Protein AF-A0A0J7JZ29-F1 (afdb_monomer_lite)

Structure (mmCIF, N/CA/C/O backbone):
data_AF-A0A0J7JZ29-F1
#
_entry.id   AF-A0A0J7JZ29-F1
#
loop_
_atom_site.group_PDB
_atom_site.id
_atom_site.type_symbol
_atom_site.label_atom_id
_atom_site.label_alt_id
_atom_site.label_comp_id
_atom_site.label_asym_id
_atom_site.label_entity_id
_atom_site.label_seq_id
_atom_site.pdbx_PDB_ins_code
_atom_site.Cartn_x
_atom_site.Cartn_y
_atom_site.Cartn_z
_atom_site.occupancy
_atom_site.B_iso_or_equiv
_atom_site.auth_seq_id
_atom_site.auth_comp_id
_atom_site.auth_asym_id
_atom_site.auth_atom_id
_atom_site.pdbx_PDB_model_num
ATOM 1 N N . MET A 1 1 ? 6.278 15.774 -14.042 1.00 49.78 1 MET A N 1
ATOM 2 C CA . MET A 1 1 ? 5.001 15.520 -13.337 1.00 49.78 1 MET A CA 1
ATOM 3 C C . MET A 1 1 ? 5.216 15.744 -11.851 1.00 49.78 1 MET A C 1
ATOM 5 O O . MET A 1 1 ? 6.195 15.229 -11.324 1.00 49.78 1 MET A O 1
ATOM 9 N N . LYS A 1 2 ? 4.367 16.537 -11.191 1.00 69.38 2 LYS A N 1
ATOM 10 C CA . LYS A 1 2 ? 4.404 16.677 -9.729 1.00 69.38 2 LYS A CA 1
ATOM 11 C C . LYS A 1 2 ? 3.648 15.500 -9.121 1.00 69.38 2 LYS A C 1
ATOM 13 O O . LYS A 1 2 ? 2.541 15.206 -9.560 1.00 69.38 2 LYS A O 1
ATOM 18 N N . LYS A 1 3 ? 4.271 14.816 -8.165 1.00 77.38 3 LYS A N 1
ATOM 19 C CA . LYS A 1 3 ? 3.620 13.768 -7.380 1.00 77.38 3 LYS A CA 1
ATOM 20 C C . LYS A 1 3 ? 2.915 14.438 -6.207 1.00 77.38 3 LYS A C 1
ATOM 22 O O . LYS A 1 3 ? 3.510 15.291 -5.551 1.00 77.38 3 LYS A O 1
ATOM 27 N N . TYR A 1 4 ? 1.663 14.070 -5.987 1.00 81.00 4 TYR A N 1
ATOM 28 C CA . TYR A 1 4 ? 0.854 14.552 -4.877 1.00 81.00 4 TYR A CA 1
ATOM 29 C C . TYR A 1 4 ? 0.558 13.374 -3.959 1.00 81.00 4 TYR A C 1
ATOM 31 O O . TYR A 1 4 ? 0.371 12.256 -4.431 1.00 81.00 4 TYR A O 1
ATOM 39 N N . ALA A 1 5 ? 0.542 13.640 -2.661 1.00 83.75 5 ALA A N 1
ATOM 40 C CA . ALA A 1 5 ? 0.150 12.684 -1.642 1.00 83.75 5 ALA A CA 1
ATOM 41 C C . ALA A 1 5 ? -0.929 13.332 -0.776 1.00 83.75 5 ALA A C 1
ATOM 43 O O . ALA A 1 5 ? -0.931 14.552 -0.586 1.00 83.75 5 ALA A O 1
ATOM 44 N N . MET A 1 6 ? -1.842 12.513 -0.272 1.00 84.06 6 MET A N 1
ATOM 45 C CA . MET A 1 6 ? -2.919 12.933 0.611 1.00 84.06 6 MET A CA 1
ATOM 46 C C . MET A 1 6 ? -2.929 12.026 1.837 1.00 84.06 6 MET A C 1
ATOM 48 O O . MET A 1 6 ? -2.724 10.821 1.722 1.00 84.06 6 MET A O 1
ATOM 52 N N . PHE A 1 7 ? -3.168 12.619 3.004 1.00 86.25 7 PHE A N 1
ATOM 53 C CA . PHE A 1 7 ? -3.416 11.870 4.228 1.00 86.25 7 PHE A CA 1
ATOM 54 C C . PHE A 1 7 ? -4.896 11.500 4.293 1.00 86.25 7 PHE A C 1
ATOM 56 O O . PHE A 1 7 ? -5.760 12.375 4.205 1.00 86.25 7 PHE A O 1
ATOM 63 N N . GLU A 1 8 ? -5.183 10.215 4.459 1.00 83.81 8 GLU A N 1
ATOM 64 C CA . GLU A 1 8 ? -6.541 9.692 4.569 1.00 83.81 8 GLU A CA 1
ATOM 65 C C . GLU A 1 8 ? -6.603 8.578 5.621 1.00 83.81 8 GLU A C 1
ATOM 67 O O . GLU A 1 8 ? -5.587 7.984 5.983 1.00 83.81 8 GLU A O 1
ATOM 72 N N . ILE A 1 9 ? -7.804 8.328 6.145 1.00 85.50 9 ILE A N 1
ATOM 73 C CA . ILE A 1 9 ? -8.067 7.238 7.088 1.00 85.50 9 ILE A CA 1
ATOM 74 C C . ILE A 1 9 ? -7.975 5.908 6.335 1.00 85.50 9 ILE A C 1
ATOM 76 O O . ILE A 1 9 ? -8.589 5.758 5.276 1.00 85.50 9 ILE A O 1
ATOM 80 N N . SER A 1 10 ? -7.266 4.936 6.911 1.00 81.81 10 SER A N 1
ATOM 81 C CA . SER A 1 10 ? -7.036 3.614 6.317 1.00 81.81 10 SER A CA 1
ATOM 82 C C . SER A 1 10 ? -8.328 2.911 5.906 1.00 81.81 10 SER A C 1
ATOM 84 O O . SER A 1 10 ? -8.408 2.405 4.796 1.00 81.81 10 SER A O 1
ATOM 86 N N . ASP A 1 11 ? -9.364 2.932 6.746 1.00 81.50 11 ASP A N 1
ATOM 87 C CA . ASP A 1 11 ? -10.631 2.245 6.457 1.00 81.50 11 ASP A CA 1
ATOM 88 C C . ASP A 1 11 ? -11.352 2.851 5.248 1.00 81.50 11 ASP A C 1
ATOM 90 O O . ASP A 1 11 ? -11.929 2.142 4.423 1.00 81.50 11 ASP A O 1
ATOM 94 N N . ARG A 1 12 ? -11.288 4.182 5.117 1.00 83.00 12 ARG A N 1
ATOM 95 C CA . ARG A 1 12 ? -11.882 4.906 3.990 1.00 83.00 12 ARG A CA 1
ATOM 96 C C . ARG A 1 12 ? -11.095 4.659 2.710 1.00 83.00 12 ARG A C 1
ATOM 98 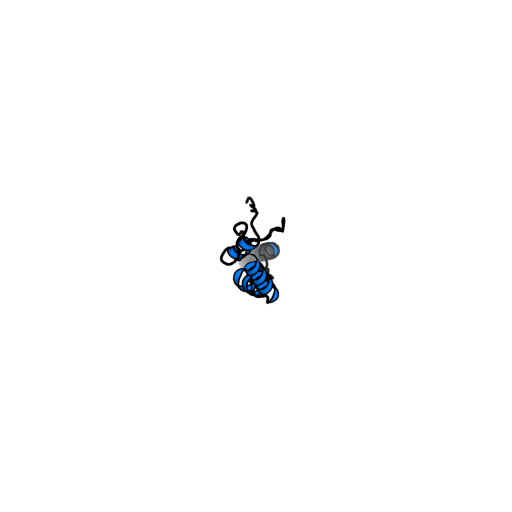O O . ARG A 1 12 ? -11.706 4.404 1.676 1.00 83.00 12 ARG A O 1
ATOM 105 N N . PHE A 1 13 ? -9.768 4.696 2.800 1.00 81.25 13 PHE A N 1
ATOM 106 C CA . PHE A 1 13 ? -8.881 4.312 1.709 1.00 81.25 13 PHE A CA 1
ATOM 107 C C . PHE A 1 13 ? -9.201 2.890 1.236 1.00 81.25 13 PHE A C 1
ATOM 109 O O . PHE A 1 13 ? -9.465 2.688 0.055 1.00 81.25 13 PHE A O 1
ATOM 116 N N . SER A 1 14 ? -9.298 1.928 2.158 1.00 78.19 14 SER A N 1
ATOM 117 C CA . SER A 1 14 ? -9.609 0.539 1.828 1.00 78.19 14 SER A CA 1
ATOM 118 C C . SER A 1 14 ? -10.989 0.381 1.178 1.00 78.19 14 SER A C 1
ATOM 120 O O . SER A 1 14 ? -11.149 -0.362 0.214 1.00 78.19 14 SER A O 1
ATOM 122 N N . ALA A 1 15 ? -11.996 1.120 1.642 1.00 78.00 15 ALA A N 1
ATOM 123 C CA . ALA A 1 15 ? -13.330 1.078 1.047 1.00 78.00 15 ALA A CA 1
ATOM 124 C C . ALA A 1 15 ? -13.390 1.711 -0.360 1.00 78.00 15 ALA A C 1
ATOM 126 O O . ALA A 1 15 ? -14.085 1.195 -1.238 1.00 78.00 15 ALA A O 1
ATOM 127 N N . LEU A 1 16 ? -12.682 2.826 -0.584 1.00 77.44 16 LEU A N 1
ATOM 128 C CA . LEU A 1 16 ? -12.691 3.564 -1.855 1.00 77.44 16 LEU A CA 1
ATOM 129 C C . LEU A 1 16 ? -11.815 2.913 -2.928 1.00 77.44 16 LEU A C 1
ATOM 131 O O . LEU A 1 16 ? -12.187 2.907 -4.100 1.00 77.44 16 LEU A O 1
ATOM 135 N N . ASN A 1 17 ? -10.702 2.297 -2.531 1.00 73.44 17 ASN A N 1
ATOM 136 C CA . ASN A 1 17 ? -9.758 1.628 -3.429 1.00 73.44 17 ASN A CA 1
ATOM 137 C C . ASN A 1 17 ? -10.311 0.316 -4.036 1.00 73.44 17 ASN A C 1
ATOM 139 O O . ASN A 1 17 ? -9.587 -0.430 -4.686 1.00 73.44 17 ASN A O 1
ATOM 143 N N . ARG A 1 18 ? -11.598 0.007 -3.813 1.00 66.62 18 ARG A N 1
ATOM 144 C CA . ARG A 1 18 ? -12.287 -1.194 -4.304 1.00 66.62 18 ARG A CA 1
ATOM 145 C C . ARG A 1 18 ? -12.700 -1.111 -5.778 1.00 66.62 18 ARG A C 1
ATOM 147 O O . ARG A 1 18 ? -12.753 -2.144 -6.439 1.00 66.62 18 ARG A O 1
ATOM 154 N N . ASN A 1 19 ? -13.039 0.081 -6.272 1.00 62.09 19 ASN A N 1
ATOM 155 C CA . ASN A 1 19 ? -13.711 0.247 -7.570 1.00 62.09 19 ASN A CA 1
ATOM 156 C C . ASN A 1 19 ? -12.929 1.100 -8.583 1.00 62.09 19 ASN A C 1
ATOM 158 O O . ASN A 1 19 ? -13.337 1.159 -9.740 1.00 62.09 19 ASN A O 1
ATOM 162 N N . ASP A 1 20 ? -11.852 1.764 -8.164 1.00 58.88 20 ASP A N 1
ATOM 163 C CA . ASP A 1 20 ? -11.138 2.759 -8.968 1.00 58.88 20 ASP A CA 1
ATOM 164 C C . ASP A 1 20 ? -9.617 2.534 -8.936 1.00 58.88 20 ASP A C 1
ATOM 166 O O . ASP A 1 20 ? -9.130 1.637 -8.251 1.00 58.88 20 ASP A O 1
ATOM 170 N N . CYS A 1 21 ? -8.875 3.322 -9.723 1.00 66.69 21 CYS A N 1
ATOM 171 C CA . CYS A 1 21 ? -7.417 3.239 -9.889 1.00 66.69 21 CYS A CA 1
ATOM 172 C C . CYS A 1 21 ? -6.667 2.954 -8.564 1.00 66.69 21 CYS A C 1
ATOM 174 O O . CYS A 1 21 ? -6.788 3.759 -7.635 1.00 66.69 21 CYS A O 1
ATOM 176 N N . PRO A 1 22 ? -5.874 1.862 -8.476 1.00 68.69 22 PRO A N 1
ATOM 177 C CA . PRO A 1 22 ? -5.246 1.445 -7.232 1.00 68.69 22 PRO A CA 1
ATOM 178 C C . PRO A 1 22 ? -4.216 2.479 -6.780 1.00 68.69 22 PRO A C 1
ATOM 180 O O . PRO A 1 22 ? -3.177 2.676 -7.414 1.00 68.69 22 PRO A O 1
ATOM 183 N N . LEU A 1 23 ? -4.516 3.148 -5.673 1.00 74.62 23 LEU A N 1
ATOM 184 C CA . LEU A 1 23 ? -3.592 4.056 -5.006 1.00 74.62 23 LEU A CA 1
ATOM 185 C C . LEU A 1 23 ? -2.623 3.246 -4.137 1.00 74.62 23 LEU A C 1
ATOM 187 O O . LEU A 1 23 ? -3.001 2.252 -3.518 1.00 74.62 23 LEU A O 1
ATOM 191 N N . GLU A 1 24 ? -1.365 3.679 -4.079 1.00 74.25 24 GLU A N 1
ATOM 192 C CA . GLU A 1 24 ? -0.336 3.032 -3.265 1.00 74.25 24 GLU A CA 1
ATOM 193 C C . GLU A 1 24 ? -0.227 3.725 -1.902 1.00 74.25 24 GLU A C 1
ATOM 195 O O . GLU A 1 24 ? -0.050 4.945 -1.816 1.00 74.25 24 GLU A O 1
ATOM 200 N N . ALA A 1 25 ? -0.334 2.947 -0.825 1.00 78.25 25 ALA A N 1
ATOM 201 C CA . ALA A 1 25 ? -0.152 3.455 0.526 1.00 78.25 25 ALA A CA 1
ATOM 202 C C . ALA A 1 25 ? 1.346 3.656 0.806 1.00 78.25 25 ALA A C 1
ATOM 204 O O . ALA A 1 25 ? 2.124 2.707 0.8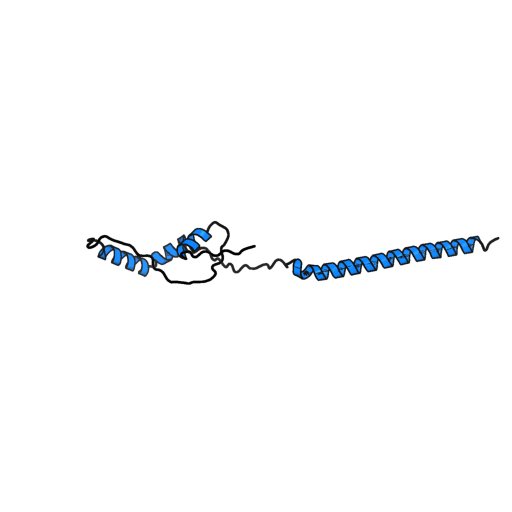03 1.00 78.25 25 ALA A O 1
ATOM 205 N N . LEU A 1 26 ? 1.752 4.902 1.064 1.00 77.56 26 LEU A N 1
ATOM 206 C CA . LEU A 1 26 ? 3.162 5.267 1.262 1.00 77.56 26 LEU A CA 1
ATOM 207 C C . LEU A 1 26 ? 3.666 5.041 2.700 1.00 77.56 26 LEU A C 1
ATOM 209 O O . LEU A 1 26 ? 4.869 5.106 2.941 1.00 77.56 26 LEU A O 1
ATOM 213 N N . GLY A 1 27 ? 2.772 4.808 3.663 1.00 73.94 27 GLY A N 1
ATOM 214 C CA . GLY A 1 27 ? 3.134 4.541 5.055 1.00 73.94 27 GLY A CA 1
ATOM 215 C C . GLY A 1 27 ? 1.966 4.695 6.026 1.00 73.94 27 GLY A C 1
ATOM 216 O O . GLY A 1 27 ? 0.910 5.212 5.666 1.00 73.94 27 GLY A O 1
ATOM 217 N N . ASN A 1 28 ? 2.171 4.249 7.267 1.00 77.25 28 ASN A N 1
ATOM 218 C CA . ASN A 1 28 ? 1.238 4.448 8.374 1.00 77.25 28 ASN A CA 1
ATOM 219 C C . ASN A 1 28 ? 1.831 5.466 9.358 1.00 77.25 28 ASN A C 1
ATOM 221 O O . ASN A 1 28 ? 2.970 5.312 9.796 1.00 77.25 28 ASN A O 1
ATOM 225 N N . TYR A 1 29 ? 1.075 6.519 9.666 1.00 74.75 29 TYR A N 1
ATOM 226 C CA . TYR A 1 29 ? 1.569 7.671 10.426 1.00 74.75 29 TYR A CA 1
ATOM 227 C C . TYR A 1 29 ? 0.962 7.763 11.826 1.00 74.75 29 TYR A C 1
ATOM 229 O O . TYR A 1 29 ? 1.601 8.302 12.725 1.00 74.75 29 TYR A O 1
ATOM 237 N N . ASN A 1 30 ? -0.279 7.296 12.005 1.00 79.06 30 ASN A N 1
ATOM 238 C CA . ASN A 1 30 ? -0.993 7.418 13.269 1.00 79.06 30 ASN A CA 1
ATOM 239 C C . ASN A 1 30 ? -2.100 6.368 13.394 1.00 79.06 30 ASN A C 1
ATOM 241 O O . ASN A 1 30 ? -2.863 6.150 12.452 1.00 79.06 30 ASN A O 1
ATOM 245 N N . GLU A 1 31 ? -2.236 5.791 14.584 1.00 79.25 31 GLU A N 1
ATOM 246 C CA . GLU A 1 31 ? -3.331 4.880 14.904 1.00 79.25 31 GLU A CA 1
ATOM 247 C C . GLU A 1 31 ? -4.524 5.671 15.438 1.00 79.25 31 GLU A C 1
ATOM 249 O O . GLU A 1 31 ? -4.410 6.470 16.369 1.00 79.25 31 GLU A O 1
ATOM 254 N N . THR A 1 32 ? -5.690 5.456 14.835 1.00 83.94 32 THR A N 1
ATOM 255 C CA . THR A 1 32 ? -6.943 6.072 15.276 1.00 83.94 32 THR A CA 1
ATOM 256 C C . THR A 1 32 ? -8.011 5.003 15.416 1.00 83.94 32 THR A C 1
ATOM 258 O O . THR A 1 32 ? -8.015 4.026 14.673 1.00 83.94 32 THR A O 1
ATOM 261 N N . TYR A 1 33 ? -8.905 5.187 16.387 1.00 83.88 33 TYR A N 1
ATOM 262 C CA . TYR A 1 33 ? -9.945 4.219 16.715 1.00 83.88 33 TYR A CA 1
ATOM 263 C C . TYR A 1 33 ? -11.323 4.806 16.426 1.00 83.88 33 TYR A C 1
ATOM 265 O O . TYR A 1 33 ? -11.634 5.932 16.824 1.00 83.88 33 TYR A O 1
ATOM 273 N N . ILE A 1 34 ? -12.168 4.020 15.765 1.00 85.56 34 ILE A N 1
ATOM 274 C CA . ILE A 1 34 ? -13.576 4.357 15.564 1.00 85.56 34 ILE A CA 1
ATOM 275 C C . ILE A 1 34 ? -14.325 4.066 16.868 1.00 85.56 34 ILE A C 1
ATOM 277 O O . ILE A 1 34 ? -14.180 2.999 17.460 1.00 85.56 34 ILE A O 1
ATOM 281 N N . SER A 1 35 ? -15.127 5.023 17.329 1.00 87.62 35 SER A N 1
ATOM 282 C CA . SER A 1 35 ? -15.910 4.896 18.560 1.00 87.62 35 SER A CA 1
ATOM 283 C C . SER A 1 35 ? -17.319 5.453 18.382 1.00 87.62 35 SER A C 1
ATOM 285 O O . SER A 1 35 ? -17.578 6.272 17.499 1.00 87.62 35 SER A O 1
ATOM 287 N N . PHE A 1 36 ? -18.240 4.998 19.231 1.00 87.25 36 PHE A N 1
ATOM 288 C CA . PHE A 1 36 ? -19.634 5.432 19.219 1.00 87.25 36 PHE A CA 1
ATOM 289 C C . PHE A 1 36 ? -19.887 6.420 20.359 1.00 87.25 36 PHE A C 1
ATOM 291 O O . PHE A 1 36 ? -19.585 6.145 21.521 1.00 87.25 36 PHE A O 1
ATOM 298 N N . GLY A 1 37 ? -20.470 7.572 20.032 1.00 89.69 37 GLY A N 1
ATOM 299 C CA . GLY A 1 37 ? -20.910 8.557 21.017 1.00 89.69 37 GLY A CA 1
ATOM 300 C C . GLY A 1 37 ? -22.361 8.318 21.430 1.00 89.69 37 GLY A C 1
ATOM 301 O O . GLY A 1 37 ? -23.238 8.200 20.579 1.00 89.69 37 GLY A O 1
ATOM 302 N N . VAL A 1 38 ? -22.632 8.294 22.736 1.00 90.69 38 VAL A N 1
ATOM 303 C CA . VAL A 1 38 ? -23.992 8.230 23.301 1.00 90.69 38 VAL A CA 1
ATOM 304 C C . VAL A 1 38 ? -24.209 9.362 24.303 1.00 90.69 38 VAL A C 1
ATOM 306 O O . VAL A 1 38 ? -23.257 9.858 24.908 1.00 90.69 38 VAL A O 1
ATOM 309 N N . GLN A 1 39 ? -25.466 9.773 24.503 1.00 93.56 39 GLN A N 1
ATOM 310 C CA . GLN A 1 39 ? -25.808 10.805 25.484 1.00 93.56 39 GLN A CA 1
ATOM 311 C C . GLN A 1 39 ? -25.356 10.392 26.894 1.00 93.56 39 GLN A C 1
ATOM 313 O O . GLN A 1 39 ? -25.447 9.226 27.293 1.00 93.56 39 GLN A O 1
ATOM 318 N N . LYS A 1 40 ? -24.878 11.366 27.676 1.00 87.25 40 LYS A N 1
ATOM 319 C CA . LYS A 1 40 ? -24.512 11.155 29.080 1.00 87.25 40 LYS A CA 1
ATOM 320 C C . LYS A 1 40 ? -25.713 10.570 29.841 1.00 87.25 40 LYS A C 1
ATOM 322 O O . LYS A 1 40 ? -26.806 11.120 29.768 1.00 87.25 40 LYS A O 1
ATOM 327 N N . ASN A 1 41 ? -25.490 9.472 30.568 1.00 89.69 41 ASN A N 1
ATOM 328 C CA . ASN A 1 41 ? -26.499 8.684 31.300 1.00 89.69 41 ASN A CA 1
ATOM 329 C C . ASN A 1 41 ? -27.531 7.931 30.440 1.00 89.69 41 ASN A C 1
ATOM 331 O O . ASN A 1 41 ? -28.625 7.630 30.913 1.00 89.69 41 ASN A O 1
ATOM 335 N N . TYR A 1 42 ? -27.187 7.569 29.203 1.00 91.75 42 TYR A N 1
ATOM 336 C CA . TYR A 1 42 ? -28.047 6.707 28.396 1.00 91.75 42 TYR A CA 1
ATOM 337 C C . TYR A 1 42 ? -28.274 5.331 29.067 1.00 91.75 42 TYR A C 1
ATOM 339 O O . TYR A 1 42 ? -27.295 4.635 29.370 1.00 91.75 42 TYR A O 1
ATOM 347 N N . PRO A 1 43 ? -29.533 4.900 29.284 1.00 91.38 43 PRO A N 1
ATOM 348 C CA . PRO A 1 43 ? -29.845 3.704 30.073 1.00 91.38 43 PRO A CA 1
ATOM 349 C C . PRO A 1 43 ? -29.307 2.407 29.455 1.00 91.38 43 PRO A C 1
ATOM 351 O O . PRO A 1 43 ? -28.911 1.499 30.182 1.00 91.38 43 PRO A O 1
ATOM 354 N N . TYR A 1 44 ? -29.218 2.327 28.123 1.00 92.06 44 TYR A N 1
ATOM 355 C CA . TYR A 1 44 ? -28.781 1.114 27.422 1.00 92.06 44 TYR A CA 1
ATOM 356 C C . TYR A 1 44 ? -27.293 1.097 27.070 1.00 92.06 44 TYR A C 1
ATOM 358 O O . TYR A 1 44 ? -26.854 0.189 26.368 1.00 92.06 44 TYR A O 1
ATOM 366 N N . LYS A 1 45 ? -26.492 2.052 27.566 1.00 91.00 45 LYS A N 1
ATOM 367 C CA . LYS A 1 45 ? -25.053 2.104 27.264 1.00 91.00 45 LYS A CA 1
ATOM 368 C C . LYS A 1 45 ? -24.362 0.768 27.575 1.00 91.00 45 LYS A C 1
ATOM 370 O O . LYS A 1 45 ? -23.703 0.204 26.715 1.00 91.00 45 LYS A O 1
ATOM 375 N N . LYS A 1 46 ? -24.603 0.215 28.770 1.00 90.62 46 LYS A N 1
ATOM 376 C CA . LYS A 1 46 ? -24.004 -1.063 29.199 1.00 90.62 46 LYS A CA 1
ATOM 377 C C . LYS A 1 46 ? -24.408 -2.243 28.314 1.00 90.62 46 LYS A C 1
ATOM 379 O O . LYS A 1 46 ? -23.603 -3.136 28.087 1.00 90.62 46 LYS A O 1
ATOM 384 N N . ALA A 1 47 ? -25.655 -2.257 27.842 1.00 93.69 47 ALA A N 1
ATOM 385 C CA . ALA A 1 47 ? -26.150 -3.326 26.981 1.00 93.69 47 ALA A CA 1
ATOM 386 C C . ALA A 1 47 ? -25.493 -3.271 25.594 1.00 93.69 47 ALA A C 1
ATOM 388 O O . ALA A 1 47 ? -25.125 -4.312 25.059 1.00 93.69 47 ALA A O 1
ATOM 389 N N . ILE A 1 48 ? -25.303 -2.064 25.049 1.00 91.81 48 ILE A N 1
ATOM 390 C CA . ILE A 1 48 ? -24.595 -1.843 23.782 1.00 91.81 48 ILE A CA 1
ATOM 391 C C . ILE A 1 48 ? -23.127 -2.253 23.913 1.00 91.81 48 ILE A C 1
ATOM 393 O O . ILE A 1 48 ? -22.642 -3.004 23.073 1.00 91.81 48 ILE A O 1
ATOM 397 N N . ASP A 1 49 ? -22.453 -1.827 24.984 1.00 91.00 49 ASP A N 1
ATOM 398 C CA . ASP A 1 49 ? -21.052 -2.176 25.238 1.00 91.00 49 ASP A CA 1
ATOM 399 C C . ASP A 1 49 ? -20.878 -3.705 25.335 1.00 91.00 49 ASP A C 1
ATOM 401 O O . ASP A 1 49 ? -19.999 -4.278 24.695 1.00 91.00 49 ASP A O 1
ATOM 405 N N . TYR A 1 50 ? -21.766 -4.391 26.067 1.00 94.62 50 TYR A N 1
ATOM 406 C CA . TYR A 1 50 ? -21.746 -5.853 26.178 1.00 94.62 50 TYR A CA 1
ATOM 407 C C . TYR A 1 50 ? -22.008 -6.554 24.836 1.00 94.62 50 TYR A C 1
ATOM 409 O O . TYR A 1 50 ? -21.323 -7.517 24.492 1.00 94.62 50 TYR A O 1
ATOM 417 N N . ALA A 1 51 ? -22.983 -6.072 24.060 1.00 93.56 51 ALA A N 1
ATOM 418 C CA . ALA A 1 51 ? -23.280 -6.627 22.742 1.00 93.56 51 ALA A CA 1
ATOM 419 C C . ALA A 1 51 ? -22.099 -6.454 21.777 1.00 93.56 51 ALA A C 1
ATOM 421 O O . ALA A 1 51 ? -21.762 -7.392 21.058 1.00 93.56 51 ALA A O 1
ATOM 422 N N . LEU A 1 52 ? -21.442 -5.291 21.799 1.00 92.19 52 LEU A N 1
ATOM 423 C CA . LEU A 1 52 ? -20.277 -5.008 20.966 1.00 92.19 52 LEU A CA 1
ATOM 424 C C . LEU A 1 52 ? -19.112 -5.947 21.294 1.00 92.19 52 LEU A C 1
ATOM 426 O O . LEU A 1 52 ? -18.547 -6.543 20.381 1.00 92.19 52 LEU A O 1
ATOM 430 N N . ILE A 1 53 ? -18.802 -6.132 22.582 1.00 93.81 53 ILE A N 1
ATOM 431 C CA . ILE A 1 53 ? -17.760 -7.071 23.025 1.00 93.81 53 ILE A CA 1
ATOM 432 C C . ILE A 1 53 ? -18.075 -8.480 22.520 1.00 93.81 53 ILE A C 1
ATOM 434 O O . ILE A 1 53 ? -17.227 -9.115 21.903 1.00 93.81 53 ILE A O 1
ATOM 438 N N . LYS A 1 54 ? -19.322 -8.935 22.677 1.00 95.50 54 LYS A N 1
ATOM 439 C CA . LYS A 1 54 ? -19.741 -10.255 22.197 1.00 95.50 54 LYS A CA 1
ATOM 440 C C . LYS A 1 54 ? -19.621 -10.401 20.676 1.00 95.50 54 LYS A C 1
ATOM 442 O O . LYS A 1 54 ? -19.258 -11.469 20.195 1.00 95.50 54 LYS A O 1
ATOM 447 N N . PHE A 1 55 ? -19.9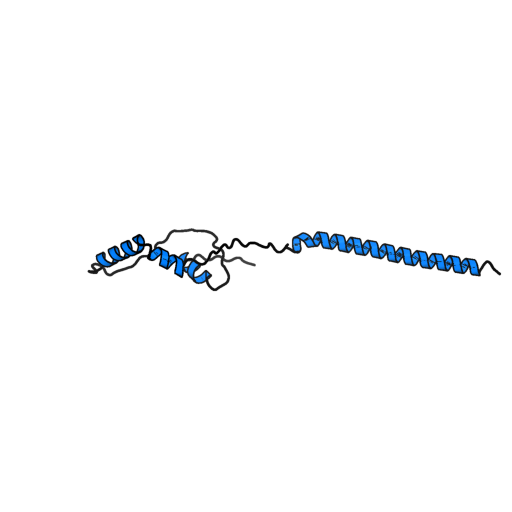24 -9.358 19.902 1.00 94.19 55 PHE A N 1
ATOM 448 C CA . PHE A 1 55 ? -19.750 -9.396 18.445 1.00 94.19 55 PHE A CA 1
ATOM 449 C C . PHE A 1 55 ? -18.281 -9.490 18.027 1.00 94.19 55 PHE A C 1
ATOM 451 O O . PHE A 1 55 ? -17.987 -10.146 17.027 1.00 94.19 55 PHE A O 1
ATOM 458 N N . ILE A 1 56 ? -17.377 -8.869 18.787 1.00 91.38 56 ILE A N 1
ATOM 459 C CA . ILE A 1 56 ? -15.931 -8.998 18.584 1.00 91.38 56 ILE A CA 1
ATOM 460 C C . ILE A 1 56 ? -15.474 -10.413 18.965 1.00 91.38 56 ILE A C 1
ATOM 462 O O . ILE A 1 56 ? -14.831 -11.071 18.160 1.00 91.38 56 ILE A O 1
ATOM 466 N N . GLU A 1 57 ? -15.875 -10.930 20.130 1.00 94.69 57 GLU A N 1
ATOM 467 C CA . GLU A 1 57 ? -15.493 -12.273 20.607 1.00 94.69 57 GLU A CA 1
ATOM 468 C C . GLU A 1 57 ? -15.950 -13.406 19.680 1.00 94.69 57 GLU A C 1
ATOM 470 O O . GLU A 1 57 ? -15.243 -14.393 19.498 1.00 94.69 57 GLU A O 1
ATOM 475 N N . VAL A 1 58 ? -17.136 -13.275 19.081 1.00 95.81 58 VAL A N 1
ATOM 476 C CA . VAL A 1 58 ? -17.672 -14.255 18.121 1.00 95.81 58 VAL A CA 1
ATOM 477 C C . VAL A 1 58 ? -17.009 -14.124 16.738 1.00 95.81 58 VAL A C 1
ATOM 479 O O . VAL A 1 58 ? -17.239 -14.959 15.866 1.00 95.81 58 VAL A O 1
ATOM 482 N N . GLY A 1 59 ? -16.197 -13.085 16.509 1.00 90.88 59 GLY A N 1
ATOM 483 C CA . GLY A 1 59 ? -15.579 -12.800 15.211 1.00 90.88 59 GLY A CA 1
ATOM 484 C C . GLY A 1 59 ? -16.566 -12.260 14.171 1.00 90.88 59 GLY A C 1
ATOM 485 O O . GLY A 1 59 ? -16.265 -12.220 12.980 1.00 90.88 59 GLY A O 1
ATOM 486 N N . LEU A 1 60 ? -17.763 -11.829 14.592 1.00 93.38 60 LEU A N 1
ATOM 487 C CA . LEU A 1 60 ? -18.746 -11.236 13.681 1.00 93.38 60 LEU A CA 1
ATOM 488 C C . LEU A 1 60 ? -18.230 -9.907 13.119 1.00 93.38 60 LEU A C 1
ATOM 490 O O . LEU A 1 60 ? -18.443 -9.614 11.942 1.00 93.38 60 LEU A O 1
ATOM 494 N N . MET A 1 61 ? -17.543 -9.120 13.954 1.00 90.69 61 MET A N 1
ATOM 495 C CA . MET A 1 61 ? -16.896 -7.881 13.519 1.00 90.69 61 MET A CA 1
ATOM 496 C C . MET A 1 61 ? -15.797 -8.144 12.491 1.00 90.69 61 MET A C 1
ATOM 498 O O . MET A 1 61 ? -15.747 -7.440 11.485 1.00 90.69 61 MET A O 1
ATOM 502 N N . ASP A 1 62 ? -14.996 -9.192 12.685 1.00 88.69 62 ASP A N 1
ATOM 503 C CA . ASP A 1 62 ? -13.954 -9.580 11.732 1.00 88.69 62 ASP A CA 1
ATOM 504 C C . ASP A 1 62 ? -14.558 -10.056 10.410 1.00 88.69 62 ASP A C 1
ATOM 506 O O . ASP A 1 62 ? -14.112 -9.638 9.351 1.00 88.69 62 ASP A O 1
ATOM 510 N N . ALA A 1 63 ? -15.637 -10.845 10.439 1.00 89.25 63 ALA A N 1
ATOM 511 C CA . ALA A 1 63 ? -16.335 -11.275 9.224 1.00 89.25 63 ALA A CA 1
ATOM 512 C C . ALA A 1 63 ? -16.976 -10.104 8.454 1.00 89.25 63 ALA A C 1
ATOM 514 O O . ALA A 1 63 ? -17.040 -10.109 7.222 1.00 89.25 63 ALA A O 1
ATOM 515 N N . LEU A 1 64 ? -17.471 -9.088 9.168 1.00 88.38 64 LEU A N 1
ATOM 516 C CA . LEU A 1 64 ? -17.971 -7.853 8.563 1.00 88.38 64 LEU A CA 1
ATOM 517 C C . LEU A 1 64 ? -16.827 -7.040 7.950 1.00 88.38 64 LEU A C 1
ATOM 519 O O . LEU A 1 64 ? -16.953 -6.595 6.809 1.00 88.38 64 LEU A O 1
ATOM 523 N N . ALA A 1 65 ? -15.723 -6.870 8.677 1.00 85.38 65 ALA A N 1
ATOM 524 C CA . ALA A 1 65 ? -14.536 -6.193 8.173 1.00 85.38 65 ALA A CA 1
ATOM 525 C C . ALA A 1 65 ? -13.985 -6.915 6.938 1.00 85.38 65 ALA A C 1
ATOM 527 O O . ALA A 1 65 ? -13.744 -6.280 5.919 1.00 85.38 65 ALA A O 1
ATOM 528 N N . ASP A 1 66 ? -13.907 -8.241 6.965 1.00 84.81 66 ASP A N 1
ATOM 529 C CA . ASP A 1 66 ? -13.463 -9.048 5.834 1.00 84.81 66 ASP A CA 1
ATOM 530 C C . ASP A 1 66 ? -14.362 -8.847 4.604 1.00 84.81 66 ASP A C 1
ATOM 532 O O . ASP A 1 66 ? -13.915 -8.538 3.505 1.00 84.81 66 ASP A O 1
ATOM 536 N N . ARG A 1 67 ? -15.681 -8.892 4.787 1.00 83.62 67 ARG A N 1
ATOM 537 C CA . ARG A 1 67 ? -16.621 -8.744 3.671 1.00 83.62 67 ARG A CA 1
ATOM 538 C C . ARG A 1 67 ? -16.632 -7.345 3.037 1.00 83.62 67 ARG A C 1
ATOM 540 O O . ARG A 1 67 ? -16.928 -7.216 1.841 1.00 83.62 67 ARG A O 1
ATOM 547 N N . TRP A 1 68 ? -16.412 -6.298 3.831 1.00 80.00 68 TRP A N 1
ATOM 548 C CA . TRP A 1 68 ? -16.603 -4.906 3.402 1.00 80.00 68 TRP A CA 1
ATOM 549 C C . TRP A 1 68 ? -15.299 -4.131 3.196 1.00 80.00 68 TRP A C 1
ATOM 551 O O . TRP A 1 68 ? -15.240 -3.327 2.266 1.00 80.00 68 TRP A O 1
ATOM 561 N N . LEU A 1 69 ? -14.287 -4.374 4.032 1.00 77.44 69 LEU A N 1
ATOM 562 C CA . LEU A 1 69 ? -12.997 -3.675 4.059 1.00 77.44 69 LEU A CA 1
ATOM 563 C C . LEU A 1 69 ? -11.834 -4.517 3.540 1.00 77.44 69 LEU A C 1
ATOM 565 O O . LEU A 1 69 ? -10.857 -3.922 3.086 1.00 77.44 69 LEU A O 1
ATOM 569 N N . ASN A 1 70 ? -11.916 -5.854 3.572 1.00 67.56 70 ASN A N 1
ATOM 570 C CA . ASN A 1 70 ? -10.938 -6.681 2.872 1.00 67.56 70 ASN A CA 1
ATOM 571 C C . ASN A 1 70 ? -11.235 -6.556 1.380 1.00 67.56 70 ASN A C 1
ATOM 573 O O . ASN A 1 70 ? -11.932 -7.348 0.741 1.00 67.56 70 ASN A O 1
ATOM 577 N N . ILE A 1 71 ? -10.693 -5.478 0.813 1.00 58.88 71 ILE A N 1
ATOM 578 C CA . ILE A 1 71 ? -10.232 -5.491 -0.559 1.00 5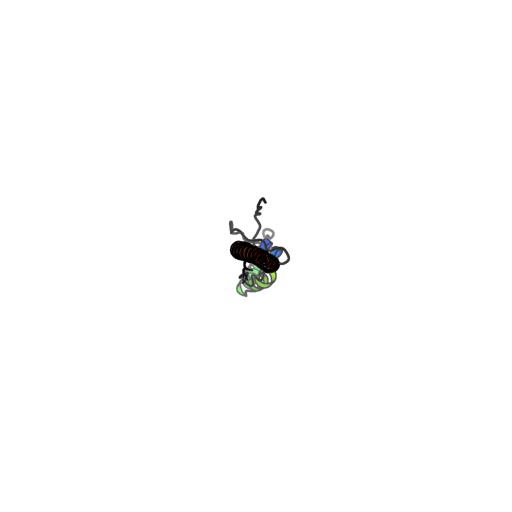8.88 71 ILE A CA 1
ATOM 579 C C . ILE A 1 71 ? -9.520 -6.824 -0.671 1.00 58.88 71 ILE A C 1
ATOM 581 O O . ILE A 1 71 ? -8.625 -7.107 0.122 1.00 58.88 71 ILE A O 1
ATOM 585 N N . ARG A 1 72 ? -9.900 -7.649 -1.635 1.00 49.69 72 ARG A N 1
ATOM 586 C CA . ARG A 1 72 ? -8.945 -8.609 -2.145 1.00 49.69 72 ARG A CA 1
ATOM 587 C C . ARG A 1 72 ? -7.728 -7.796 -2.617 1.00 49.69 72 ARG A C 1
ATOM 589 O O . ARG A 1 72 ? -7.575 -7.553 -3.804 1.00 49.69 72 ARG A O 1
ATOM 596 N N . LEU A 1 73 ? -6.802 -7.490 -1.706 1.00 45.72 73 LEU A N 1
ATOM 597 C CA . LEU A 1 73 ? -5.401 -7.825 -1.878 1.00 45.72 73 LEU A CA 1
ATOM 598 C C . LEU A 1 73 ? -5.348 -9.357 -2.013 1.00 45.72 73 LEU A C 1
ATOM 600 O O . LEU A 1 73 ? -4.662 -10.065 -1.288 1.00 45.72 73 LEU A O 1
ATOM 604 N N . GLU A 1 74 ? -6.090 -9.905 -2.977 1.00 41.09 74 GLU A N 1
ATOM 605 C CA . GLU A 1 74 ? -5.591 -11.001 -3.756 1.00 41.09 74 GLU A CA 1
ATOM 606 C C . GLU A 1 74 ? -4.345 -10.393 -4.343 1.00 41.09 74 GLU A C 1
ATOM 608 O O . GLU A 1 74 ? -4.425 -9.580 -5.260 1.00 41.09 74 GLU A O 1
ATOM 613 N N . ASN A 1 75 ? -3.253 -10.616 -3.614 1.00 41.44 75 ASN A N 1
ATOM 614 C CA . ASN A 1 75 ? -1.930 -10.704 -4.145 1.00 41.44 75 ASN A CA 1
ATOM 615 C C . ASN A 1 75 ? -1.811 -9.843 -5.392 1.00 41.44 75 ASN A C 1
ATOM 617 O O . ASN A 1 75 ? -1.765 -10.323 -6.514 1.00 41.44 75 ASN A O 1
ATOM 621 N N . ILE A 1 76 ? -1.688 -8.543 -5.147 1.00 44.28 76 ILE A N 1
ATOM 622 C CA . ILE A 1 76 ? -0.801 -7.740 -5.964 1.00 44.28 76 ILE A CA 1
ATOM 623 C C . ILE A 1 76 ? 0.653 -8.128 -5.569 1.00 44.28 76 ILE A C 1
ATOM 625 O O . ILE A 1 76 ? 1.578 -7.349 -5.732 1.00 44.28 76 ILE A O 1
ATOM 629 N N . GLU A 1 77 ? 0.937 -9.401 -5.234 1.00 38.28 77 GLU A N 1
ATOM 630 C CA . GLU A 1 77 ? 1.778 -10.139 -6.176 1.00 38.28 77 GLU A CA 1
ATOM 631 C C . GLU A 1 77 ? 1.112 -9.998 -7.546 1.00 38.28 77 GLU A C 1
ATOM 633 O O . GLU A 1 77 ? 0.489 -10.902 -8.099 1.00 38.28 77 GLU A O 1
ATOM 638 N N . GLN A 1 78 ? 1.330 -8.829 -8.152 1.00 42.59 78 GLN A N 1
ATOM 639 C CA . GLN A 1 78 ? 1.685 -8.848 -9.535 1.00 42.59 78 GLN A CA 1
ATOM 640 C C . GLN A 1 78 ? 2.742 -9.951 -9.569 1.00 42.59 78 GLN A C 1
ATOM 642 O O . GLN A 1 78 ? 3.916 -9.741 -9.269 1.00 42.59 78 GLN A O 1
ATOM 647 N N . ILE A 1 79 ? 2.321 -11.129 -10.015 1.00 42.19 79 ILE A N 1
ATOM 648 C CA . ILE A 1 79 ? 2.938 -11.730 -11.165 1.00 42.19 79 ILE A CA 1
ATOM 649 C C . ILE A 1 79 ? 3.015 -10.565 -12.155 1.00 42.19 79 ILE A C 1
ATOM 651 O O . ILE A 1 79 ? 2.190 -10.396 -13.050 1.00 42.19 79 ILE A O 1
ATOM 655 N N . GLN A 1 80 ? 3.990 -9.678 -11.924 1.00 44.00 80 GLN A N 1
ATOM 656 C CA . GLN A 1 80 ? 4.618 -8.909 -12.938 1.00 44.00 80 GLN A CA 1
ATOM 657 C C . GLN A 1 80 ? 5.174 -10.049 -13.769 1.00 44.00 80 GLN A C 1
ATOM 659 O O . GLN A 1 80 ? 6.330 -10.448 -13.649 1.00 44.00 80 GLN A O 1
ATOM 664 N N . PHE A 1 81 ? 4.349 -10.541 -14.691 1.00 41.03 81 PHE A N 1
ATOM 665 C CA . PHE A 1 81 ? 4.782 -10.545 -16.059 1.00 41.03 81 PHE A CA 1
ATOM 666 C C . PHE A 1 81 ? 5.291 -9.127 -16.274 1.00 41.03 81 PHE A C 1
ATOM 668 O O . PHE A 1 81 ? 4.560 -8.223 -16.670 1.00 41.03 81 PHE A O 1
ATOM 675 N N . LYS A 1 82 ? 6.542 -8.912 -15.855 1.00 44.03 82 LYS A N 1
ATOM 676 C CA . LYS A 1 82 ? 7.365 -7.798 -16.225 1.00 44.03 82 LYS A CA 1
ATOM 677 C C . LYS A 1 82 ? 7.450 -8.027 -17.715 1.00 44.03 82 LYS A C 1
ATOM 679 O O . LYS A 1 82 ? 8.305 -8.781 -18.176 1.00 44.03 82 LYS A O 1
ATOM 684 N N . MET A 1 83 ? 6.443 -7.520 -18.436 1.00 48.72 83 MET A N 1
ATOM 685 C CA . MET A 1 83 ? 6.494 -7.360 -19.873 1.00 48.72 83 MET A CA 1
ATOM 686 C C . MET A 1 83 ? 7.874 -6.783 -20.077 1.00 48.72 83 MET A C 1
ATOM 688 O O . MET A 1 83 ? 8.194 -5.765 -19.461 1.00 48.72 83 MET A O 1
ATOM 692 N N . ILE A 1 84 ? 8.723 -7.548 -20.763 1.00 53.94 84 ILE A N 1
ATOM 693 C CA . ILE A 1 84 ? 10.114 -7.183 -20.972 1.00 53.94 84 ILE A CA 1
ATOM 694 C C . ILE A 1 84 ? 10.064 -5.765 -21.501 1.00 53.94 84 ILE A C 1
ATOM 696 O O . ILE A 1 84 ? 9.547 -5.531 -22.593 1.00 53.94 84 ILE A O 1
ATOM 700 N N . ASP A 1 85 ? 10.485 -4.830 -20.654 1.00 60.09 85 ASP A N 1
ATOM 701 C CA . ASP A 1 85 ? 10.414 -3.421 -20.960 1.00 60.09 85 ASP A CA 1
ATOM 702 C C . ASP A 1 85 ? 11.272 -3.248 -22.206 1.00 60.09 85 ASP A C 1
ATOM 704 O O . ASP A 1 85 ? 12.488 -3.473 -22.176 1.00 60.09 85 ASP A O 1
ATOM 708 N N . LEU A 1 86 ? 10.620 -2.967 -23.337 1.00 65.12 86 LEU A N 1
ATOM 709 C CA . LEU A 1 86 ? 11.275 -2.892 -24.642 1.00 65.12 86 LEU A CA 1
ATOM 710 C C . LEU A 1 86 ? 12.396 -1.850 -24.617 1.00 65.12 86 LEU A C 1
ATOM 712 O O . LEU A 1 86 ? 13.341 -1.945 -25.394 1.00 65.12 86 LEU A O 1
ATOM 716 N N . HIS A 1 87 ? 12.338 -0.923 -23.659 1.00 70.31 87 HIS A N 1
ATOM 717 C CA . HIS A 1 87 ? 13.397 0.014 -23.339 1.00 70.31 87 HIS A CA 1
ATOM 718 C C . HIS A 1 87 ? 14.742 -0.663 -23.008 1.00 70.31 87 HIS A C 1
ATOM 720 O O . HIS A 1 87 ? 15.785 -0.189 -23.451 1.00 70.31 87 HIS A O 1
ATOM 726 N N . GLN A 1 88 ? 14.755 -1.787 -22.278 1.00 67.50 88 GLN A N 1
ATOM 727 C CA . GLN A 1 88 ? 15.997 -2.484 -21.918 1.00 67.50 88 GLN A CA 1
ATOM 728 C C . GLN A 1 88 ? 16.601 -3.248 -23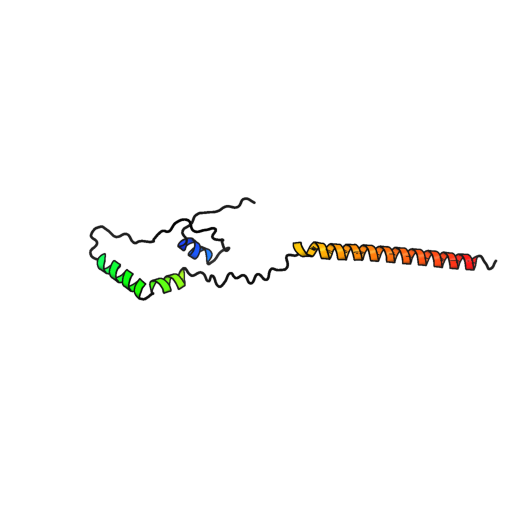.107 1.00 67.50 88 GLN A C 1
ATOM 730 O O . GLN A 1 88 ? 17.821 -3.298 -23.260 1.00 67.50 88 GLN A O 1
ATOM 735 N N . VAL A 1 89 ? 15.766 -3.845 -23.959 1.00 82.62 89 VAL A N 1
ATOM 736 C CA . VAL A 1 89 ? 16.222 -4.696 -25.076 1.00 82.62 89 VAL A CA 1
ATOM 737 C C . VAL A 1 89 ? 16.434 -3.933 -26.387 1.00 82.62 89 VAL A C 1
ATOM 739 O O . VAL A 1 89 ? 17.083 -4.451 -27.295 1.00 82.62 89 VAL A O 1
ATOM 742 N N . TYR A 1 90 ? 15.957 -2.688 -26.485 1.00 86.75 90 TYR A N 1
ATOM 743 C CA . TYR A 1 90 ? 16.059 -1.854 -27.687 1.00 86.75 90 TYR A CA 1
ATOM 744 C C . TYR A 1 90 ? 17.500 -1.670 -28.185 1.00 86.75 90 TYR A C 1
ATOM 746 O O . TYR A 1 90 ? 17.740 -1.683 -29.391 1.00 86.75 90 TYR A O 1
ATOM 754 N N . LEU A 1 91 ? 18.479 -1.577 -27.279 1.00 85.44 91 LEU A N 1
ATOM 755 C CA . LEU A 1 91 ? 19.894 -1.447 -27.646 1.00 85.44 91 LEU A CA 1
ATOM 756 C C . LEU A 1 91 ? 20.406 -2.656 -28.443 1.00 85.44 91 LEU A C 1
ATOM 758 O O . LEU A 1 91 ? 21.117 -2.486 -29.430 1.00 85.44 91 LEU A O 1
ATOM 762 N N . ILE A 1 92 ? 20.012 -3.871 -28.052 1.00 90.00 92 ILE A N 1
ATOM 763 C CA . ILE A 1 92 ? 20.427 -5.108 -28.728 1.00 90.00 92 ILE A CA 1
ATOM 764 C C . ILE A 1 92 ? 19.785 -5.177 -30.119 1.00 90.00 92 ILE A C 1
ATOM 766 O O . ILE A 1 92 ? 20.469 -5.461 -31.102 1.00 90.00 92 ILE A O 1
ATOM 770 N N . PHE A 1 93 ? 18.494 -4.845 -30.221 1.00 89.38 93 PHE A N 1
ATOM 771 C CA . PHE A 1 93 ? 17.797 -4.766 -31.507 1.00 89.38 93 PHE A CA 1
ATOM 772 C C . PHE A 1 93 ? 18.396 -3.703 -32.437 1.00 89.38 93 PHE A C 1
ATOM 774 O O . PHE A 1 93 ? 18.522 -3.947 -33.637 1.00 89.38 93 PHE A O 1
ATOM 781 N N . LEU A 1 94 ? 18.827 -2.555 -31.903 1.00 91.00 94 LEU A N 1
ATOM 782 C CA . LEU A 1 94 ? 19.518 -1.531 -32.685 1.00 91.00 94 LEU A CA 1
ATOM 783 C C . LEU A 1 94 ? 20.856 -2.023 -33.230 1.00 91.00 94 LEU A C 1
ATOM 785 O O . LEU A 1 94 ? 21.130 -1.826 -34.411 1.00 91.00 94 LEU A O 1
ATOM 789 N N . ILE A 1 95 ? 21.680 -2.665 -32.400 1.00 94.25 95 ILE A N 1
ATOM 790 C CA . ILE A 1 95 ? 22.985 -3.188 -32.827 1.00 94.25 95 ILE A CA 1
ATOM 791 C C . ILE A 1 95 ? 22.804 -4.227 -33.942 1.00 94.25 95 ILE A C 1
ATOM 793 O O . ILE A 1 95 ? 23.510 -4.172 -34.948 1.00 94.25 95 ILE A O 1
ATOM 797 N N . LEU A 1 96 ? 21.822 -5.125 -33.806 1.00 94.69 96 LEU A N 1
ATOM 798 C CA . LEU A 1 96 ? 21.483 -6.104 -34.844 1.00 94.69 96 LEU A CA 1
ATOM 799 C C . LEU A 1 96 ? 21.029 -5.431 -36.146 1.00 94.69 96 LEU A C 1
ATOM 801 O O . LEU A 1 96 ? 21.461 -5.831 -37.226 1.00 94.69 96 LEU A O 1
ATOM 805 N N . CYS A 1 97 ? 20.202 -4.387 -36.053 1.00 95.00 97 CYS A N 1
ATOM 806 C CA . CYS A 1 97 ? 19.733 -3.637 -37.217 1.00 95.00 97 CYS A CA 1
ATOM 807 C C . CYS A 1 97 ? 20.893 -2.935 -37.942 1.00 95.00 97 CYS A C 1
ATOM 809 O O . CYS A 1 97 ? 21.044 -3.075 -39.155 1.00 95.00 97 CYS A O 1
ATOM 811 N N . TRP A 1 98 ? 21.771 -2.253 -37.200 1.00 96.56 98 TRP A N 1
ATOM 812 C CA . TRP A 1 98 ? 22.956 -1.602 -37.762 1.00 96.56 98 TRP A CA 1
ATOM 813 C C . TRP A 1 98 ? 23.924 -2.601 -38.402 1.00 96.56 98 TRP A C 1
ATOM 815 O O . TRP A 1 98 ? 24.404 -2.355 -39.507 1.00 96.56 98 TRP A O 1
ATOM 825 N N . GLY A 1 99 ? 24.167 -3.747 -37.760 1.00 96.50 99 GLY A N 1
ATOM 826 C CA . GLY A 1 99 ? 24.987 -4.816 -38.334 1.00 96.50 99 GLY A CA 1
ATOM 827 C C . GLY A 1 99 ? 24.405 -5.360 -39.642 1.00 96.50 99 GLY A C 1
ATOM 828 O O . GLY A 1 99 ? 25.132 -5.520 -40.624 1.00 96.50 99 GLY A O 1
ATOM 829 N N . GLY A 1 100 ? 23.086 -5.566 -39.687 1.00 96.50 100 GLY A N 1
ATOM 830 C CA . GLY A 1 100 ? 22.376 -5.988 -40.895 1.00 96.50 100 GLY A CA 1
ATOM 831 C C . GLY A 1 100 ? 22.475 -4.968 -42.031 1.00 96.50 100 GLY A C 1
ATOM 832 O O . GLY A 1 100 ? 22.760 -5.340 -43.168 1.00 96.50 100 GLY A O 1
ATOM 833 N N . LEU A 1 101 ? 22.315 -3.677 -41.728 1.00 96.69 101 LEU A N 1
ATOM 834 C CA . LEU A 1 101 ? 22.435 -2.604 -42.719 1.00 96.69 101 LEU A CA 1
ATOM 835 C C . LEU A 1 101 ? 23.846 -2.513 -43.310 1.00 96.69 101 LEU A C 1
ATOM 837 O O . LEU A 1 101 ? 23.977 -2.370 -44.527 1.00 96.69 101 LEU A O 1
ATOM 841 N N . ILE A 1 102 ? 24.887 -2.634 -42.478 1.00 96.38 102 ILE A N 1
ATOM 842 C CA . ILE A 1 102 ? 26.291 -2.617 -42.925 1.00 96.38 102 ILE A CA 1
ATOM 843 C C . ILE A 1 102 ? 26.581 -3.825 -43.823 1.00 96.38 102 ILE A C 1
ATOM 845 O O . ILE A 1 102 ? 27.147 -3.679 -44.904 1.00 96.38 102 ILE A O 1
ATOM 849 N N . SER A 1 103 ? 26.148 -5.021 -43.415 1.00 96.88 103 SER A N 1
ATOM 850 C CA . SER A 1 103 ? 26.322 -6.234 -44.220 1.00 96.88 103 SER A CA 1
ATOM 851 C C . SER A 1 103 ? 25.615 -6.123 -45.575 1.00 96.88 103 SER A C 1
ATOM 853 O O . SER A 1 103 ? 26.202 -6.436 -46.611 1.00 96.88 103 SER A O 1
ATOM 855 N N . PHE A 1 104 ? 24.389 -5.596 -45.588 1.00 96.25 104 PHE A N 1
ATOM 856 C CA . PHE A 1 104 ? 23.628 -5.378 -46.814 1.00 96.25 104 PHE A CA 1
ATOM 857 C C . PHE A 1 104 ? 24.287 -4.353 -47.748 1.00 96.25 104 PHE A C 1
ATOM 859 O O . PHE A 1 104 ? 24.318 -4.555 -48.962 1.00 96.25 104 PHE A O 1
ATOM 866 N N . THR A 1 105 ? 24.866 -3.276 -47.205 1.00 95.50 105 THR A N 1
ATOM 867 C CA . THR A 1 105 ? 25.587 -2.280 -48.020 1.00 95.50 105 THR A CA 1
ATOM 868 C C . THR A 1 105 ? 26.852 -2.854 -48.648 1.00 95.50 105 THR A C 1
ATOM 870 O O . THR A 1 105 ? 27.102 -2.592 -49.824 1.00 95.50 105 THR A O 1
ATOM 873 N N . ILE A 1 106 ? 27.618 -3.666 -47.913 1.00 95.69 106 ILE A N 1
ATOM 874 C CA . ILE A 1 106 ? 28.805 -4.349 -48.454 1.00 95.69 106 ILE A CA 1
ATOM 875 C C . ILE A 1 106 ? 28.406 -5.279 -49.605 1.00 95.69 106 ILE A C 1
ATOM 877 O O . ILE A 1 106 ? 29.007 -5.212 -50.673 1.00 95.69 106 ILE A O 1
ATOM 881 N N . LEU A 1 107 ? 27.341 -6.069 -49.435 1.00 95.12 107 LEU A N 1
ATOM 882 C CA . LEU A 1 107 ? 26.861 -6.994 -50.466 1.00 95.12 107 LEU A CA 1
ATOM 883 C C . LEU A 1 107 ? 26.438 -6.260 -51.749 1.00 95.12 107 LEU A C 1
ATOM 885 O O . LEU A 1 107 ? 26.755 -6.700 -52.854 1.00 95.12 107 LEU A O 1
ATOM 889 N N . ILE A 1 108 ? 25.763 -5.112 -51.622 1.00 94.69 108 ILE A N 1
ATOM 890 C CA . ILE A 1 108 ? 25.420 -4.273 -52.779 1.00 94.69 108 ILE A CA 1
ATOM 891 C C . ILE A 1 108 ? 26.684 -3.765 -53.479 1.00 94.69 108 ILE A C 1
ATOM 893 O O . ILE A 1 108 ? 26.757 -3.825 -54.705 1.00 94.69 108 ILE A O 1
ATOM 897 N N . LEU A 1 109 ? 27.673 -3.276 -52.728 1.00 93.56 109 LEU A N 1
ATOM 898 C CA . LEU A 1 109 ? 28.923 -2.773 -53.301 1.00 93.56 109 LEU A CA 1
ATOM 899 C C . LEU A 1 109 ? 29.693 -3.873 -54.038 1.00 93.56 109 LEU A C 1
ATOM 901 O O . LEU A 1 109 ? 30.113 -3.651 -55.172 1.00 93.56 109 LEU A O 1
ATOM 905 N N . GLU A 1 110 ? 29.827 -5.058 -53.445 1.00 93.81 110 GLU A N 1
ATOM 906 C CA . GLU A 1 110 ? 30.469 -6.206 -54.092 1.00 93.81 110 GLU A CA 1
ATOM 907 C C . GLU A 1 110 ? 29.742 -6.610 -55.374 1.00 93.81 110 GLU A C 1
ATOM 909 O O . GLU A 1 110 ? 30.375 -6.777 -56.415 1.00 93.81 110 GLU A O 1
ATOM 914 N N . ASN A 1 111 ? 28.411 -6.695 -55.335 1.00 92.31 111 ASN A N 1
ATOM 915 C CA . ASN A 1 111 ? 27.615 -7.041 -56.509 1.00 92.31 111 ASN A CA 1
ATOM 916 C C . ASN A 1 111 ? 27.770 -6.003 -57.636 1.00 92.31 111 ASN A C 1
ATOM 918 O O . ASN A 1 111 ? 27.865 -6.355 -58.813 1.00 92.31 111 ASN A O 1
ATOM 922 N N . ILE A 1 112 ? 27.848 -4.715 -57.286 1.00 92.38 112 ILE A N 1
ATOM 923 C CA . ILE A 1 112 ? 28.095 -3.636 -58.248 1.00 92.38 112 ILE A CA 1
ATOM 924 C C . ILE A 1 112 ? 29.500 -3.758 -58.853 1.00 92.38 112 ILE A C 1
ATOM 926 O O . ILE A 1 112 ? 29.635 -3.695 -60.076 1.00 92.38 112 ILE A O 1
ATOM 930 N N . ILE A 1 113 ? 30.538 -3.944 -58.032 1.00 92.00 113 ILE A N 1
ATOM 931 C CA . ILE A 1 113 ? 31.926 -4.092 -58.498 1.00 92.00 113 ILE A CA 1
ATOM 932 C C . ILE A 1 113 ? 32.048 -5.313 -59.413 1.00 92.00 113 ILE A C 1
ATOM 934 O O . ILE A 1 113 ? 32.565 -5.185 -60.522 1.00 92.00 113 ILE A O 1
ATOM 938 N N . TYR A 1 114 ? 31.497 -6.458 -59.006 1.00 92.06 114 TYR A N 1
ATOM 939 C CA . TYR A 1 114 ? 31.484 -7.684 -59.801 1.00 92.06 114 TYR A CA 1
ATOM 940 C C . TYR A 1 114 ? 30.812 -7.476 -61.162 1.00 92.06 114 TYR A C 1
ATOM 942 O O . TYR A 1 114 ? 31.341 -7.882 -62.199 1.00 92.06 114 TYR A O 1
ATOM 950 N N . TYR A 1 115 ? 29.671 -6.782 -61.187 1.00 89.69 115 TYR A N 1
ATOM 951 C CA . TYR A 1 115 ? 28.982 -6.460 -62.433 1.00 89.69 115 TYR A CA 1
ATOM 952 C C . TYR A 1 115 ? 29.819 -5.550 -63.347 1.00 89.69 115 TYR A C 1
ATOM 954 O O . TYR A 1 115 ? 29.883 -5.776 -64.560 1.00 89.69 115 TYR A O 1
ATOM 962 N N . TYR A 1 116 ? 30.486 -4.534 -62.791 1.00 85.62 116 TYR A N 1
ATOM 963 C CA . TYR A 1 116 ? 31.362 -3.652 -63.564 1.00 85.62 116 TYR A CA 1
ATOM 964 C C . TYR A 1 116 ? 32.610 -4.369 -64.087 1.00 85.62 116 TYR A C 1
ATOM 966 O O . TYR A 1 116 ? 32.973 -4.159 -65.245 1.00 85.62 116 TYR A O 1
ATOM 974 N N . GLU A 1 117 ? 33.229 -5.240 -63.291 1.00 85.19 117 GLU A N 1
ATOM 975 C CA . GLU A 1 117 ? 34.395 -6.025 -63.701 1.00 85.19 117 GLU A CA 1
ATOM 976 C C . GLU A 1 117 ? 34.031 -7.034 -64.797 1.00 85.19 117 GLU A C 1
ATOM 978 O O . GLU A 1 117 ? 34.698 -7.092 -65.830 1.00 85.19 117 GLU A O 1
ATOM 983 N N . MET A 1 118 ? 32.912 -7.752 -64.657 1.00 80.19 118 MET A N 1
ATOM 984 C CA . MET A 1 118 ? 32.387 -8.629 -65.710 1.00 80.19 118 MET A CA 1
ATOM 985 C C . MET A 1 118 ? 32.115 -7.863 -67.010 1.00 80.19 118 MET A C 1
ATOM 987 O O . MET A 1 118 ? 32.443 -8.343 -68.098 1.00 80.19 118 MET A O 1
ATOM 991 N N . LYS A 1 119 ? 31.551 -6.653 -66.917 1.00 78.38 119 LYS A N 1
ATOM 992 C CA . LYS A 1 119 ? 31.299 -5.795 -68.081 1.00 78.38 119 LYS A CA 1
ATOM 993 C C . LYS A 1 119 ? 32.595 -5.302 -68.730 1.00 78.38 119 LYS A C 1
ATOM 995 O O . LYS A 1 119 ? 32.655 -5.236 -69.958 1.00 78.38 119 LYS A O 1
ATOM 1000 N N . ASP A 1 120 ? 33.621 -4.976 -67.945 1.00 75.94 120 ASP A N 1
ATOM 1001 C CA . ASP A 1 120 ? 34.938 -4.592 -68.464 1.00 75.94 120 ASP A CA 1
ATOM 1002 C C . ASP A 1 120 ? 35.654 -5.776 -69.130 1.00 75.94 120 ASP A C 1
ATOM 1004 O O . ASP A 1 120 ? 36.165 -5.645 -70.241 1.00 75.94 120 ASP A O 1
ATOM 1008 N N . VAL A 1 121 ? 35.600 -6.972 -68.536 1.00 75.69 121 VAL A N 1
ATOM 1009 C CA . VAL A 1 121 ? 36.138 -8.201 -69.143 1.00 75.69 121 VAL A CA 1
ATOM 1010 C C . VAL A 1 121 ? 35.425 -8.529 -70.459 1.00 75.69 121 VAL A C 1
ATOM 1012 O O . VAL A 1 121 ? 36.088 -8.827 -71.453 1.00 75.69 121 VAL A O 1
ATOM 1015 N N . GLN A 1 122 ? 34.093 -8.424 -70.516 1.00 68.19 122 GLN A N 1
ATOM 1016 C CA . GLN A 1 122 ? 33.322 -8.617 -71.751 1.00 68.19 122 GLN A CA 1
ATOM 1017 C C . GLN A 1 122 ? 33.706 -7.576 -72.822 1.00 68.19 122 GLN A C 1
ATOM 1019 O O . GLN A 1 122 ? 33.858 -7.910 -73.997 1.00 68.19 122 GLN A O 1
ATOM 1024 N N . ARG A 1 123 ? 33.916 -6.314 -72.420 1.00 62.47 123 ARG A N 1
ATOM 1025 C CA . ARG A 1 123 ? 34.344 -5.229 -73.315 1.00 62.47 123 ARG A CA 1
ATOM 1026 C C . ARG A 1 123 ? 35.768 -5.443 -73.842 1.00 62.47 123 ARG A C 1
ATOM 1028 O O . ARG A 1 123 ? 35.982 -5.253 -75.036 1.00 62.47 123 ARG A O 1
ATOM 1035 N N . ARG A 1 124 ? 36.716 -5.885 -73.006 1.00 63.16 124 ARG A N 1
ATOM 1036 C CA . ARG A 1 124 ? 38.084 -6.231 -73.438 1.00 63.16 124 ARG A CA 1
ATOM 1037 C C . ARG A 1 124 ? 38.112 -7.441 -74.367 1.00 63.16 124 ARG A C 1
ATOM 1039 O O . ARG A 1 124 ? 38.849 -7.420 -75.345 1.00 63.16 124 ARG A O 1
ATOM 1046 N N . ARG A 1 125 ? 37.285 -8.464 -74.120 1.00 59.53 125 ARG A N 1
ATOM 1047 C CA . ARG A 1 125 ? 37.145 -9.606 -75.041 1.00 59.53 125 ARG A CA 1
ATOM 1048 C C . ARG A 1 125 ? 36.613 -9.177 -76.408 1.00 59.53 125 ARG A C 1
ATOM 1050 O O . ARG A 1 125 ? 37.125 -9.658 -77.405 1.00 59.53 125 ARG A O 1
ATOM 1057 N N . ASN A 1 126 ? 35.670 -8.237 -76.474 1.00 58.88 126 ASN A N 1
ATOM 1058 C CA . ASN A 1 126 ? 35.160 -7.727 -77.753 1.00 58.88 126 ASN A CA 1
ATOM 1059 C C . ASN A 1 126 ? 36.160 -6.832 -78.516 1.00 58.88 126 ASN A C 1
ATOM 1061 O O . ASN A 1 126 ? 36.036 -6.712 -79.728 1.00 58.88 126 ASN A O 1
ATOM 1065 N N . PHE A 1 127 ? 37.143 -6.224 -77.842 1.00 57.81 127 PHE A N 1
ATOM 1066 C CA . PHE A 1 127 ? 38.195 -5.406 -78.473 1.00 57.81 127 PHE A CA 1
ATOM 1067 C C . PHE A 1 127 ? 39.446 -6.207 -78.889 1.00 57.81 127 PHE A C 1
ATOM 1069 O O . PHE A 1 127 ? 40.301 -5.674 -79.586 1.00 57.81 127 PHE A O 1
ATOM 1076 N N . GLY A 1 128 ? 39.571 -7.471 -78.467 1.00 56.06 128 GLY A N 1
ATOM 1077 C CA . GLY A 1 128 ? 40.693 -8.360 -78.805 1.00 56.06 128 GLY A CA 1
ATOM 1078 C C . GLY A 1 128 ? 40.502 -9.214 -80.069 1.00 56.06 128 GLY A C 1
ATOM 1079 O O . GLY A 1 128 ? 41.325 -10.089 -80.317 1.00 56.06 128 GLY A O 1
ATOM 1080 N N . TYR A 1 129 ? 39.426 -8.995 -80.837 1.00 53.22 129 TYR A N 1
ATOM 1081 C CA . TYR A 1 129 ? 39.104 -9.705 -82.090 1.00 53.22 129 TYR A CA 1
ATOM 1082 C C . TYR A 1 129 ? 38.886 -8.746 -83.280 1.00 53.22 129 TYR A C 1
ATOM 1084 O O . TYR A 1 129 ? 38.041 -8.989 -84.143 1.00 53.22 129 TYR A O 1
ATOM 1092 N N . THR A 1 130 ? 39.649 -7.657 -83.325 1.00 45.66 130 THR A N 1
ATOM 1093 C CA . THR A 1 130 ? 39.854 -6.787 -84.500 1.00 45.66 130 THR A CA 1
ATOM 1094 C C . THR A 1 130 ? 41.337 -6.543 -84.650 1.00 45.66 130 THR A C 1
ATOM 1096 O O . THR A 1 130 ? 41.823 -6.617 -85.797 1.00 45.66 130 THR A O 1
#

InterPro domains:
  IPR052192 Ionotropic receptor [PTHR42643] (30-121)

Secondary structure (DSSP, 8-state):
---------HHHHHHHTTTSS-PPP--------------TT-TTHHHHHHHHHHHHHTTHHHHHHHHHH----------------HHHHHHHHHHHHHHHHHHHHHHHHHHHHHHHHHHHHHHHHHHS--

Organism: Lasius niger (NCBI:txid67767)

pLDDT: mean 78.79, std 16.29, range [38.28, 96.88]

Foldseek 3Di:
DDDDDDDDDLQVLLQVCQPDDHDDDPDDDDDDDDDDDDDPPDPCPVVVVVVVVVCVVVCVVVVVCCVRRPDPPPDPVPPPPVVPPVVVCVVVVVVVVVVVVVVVVVVVVVVVVVVVVVVVVVVVVVVV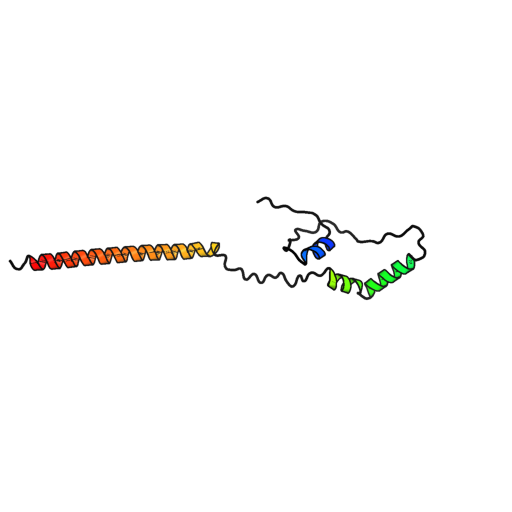PD

Sequence (130 aa):
MKKYAMFEISDRFSALNRNDCPLEALGNYNETYISFGVQKNYPYKKAIDYALIKFIEVGLMDALADRWLNIRLENIEQIQFKMIDLHQVYLIFLILCWGGLISFTILILENIIYYYEMKDVQRRRNFGYT

Radius of gyration: 38.42 Å; chains: 1; bounding box: 70×31×116 Å